Protein AF-A0A482XF39-F1 (afdb_monomer)

Radius of gyration: 20.47 Å; Cα contacts (8 Å, |Δi|>4): 49; chains: 1; bounding box: 47×39×59 Å

Structure (mmCIF, N/CA/C/O backbone):
data_AF-A0A482XF39-F1
#
_entry.id   AF-A0A482XF39-F1
#
loop_
_atom_site.group_PDB
_atom_site.id
_atom_site.type_symbol
_atom_site.label_atom_id
_atom_site.label_alt_id
_atom_site.label_comp_id
_atom_site.label_asym_id
_atom_site.label_entity_id
_atom_site.label_seq_id
_atom_site.pdbx_PDB_ins_code
_atom_site.Cartn_x
_atom_site.Cartn_y
_atom_site.Cartn_z
_atom_site.occupancy
_atom_site.B_iso_or_equiv
_atom_site.auth_seq_id
_atom_site.auth_comp_id
_atom_site.auth_asym_id
_atom_site.auth_atom_id
_atom_site.pdbx_PDB_model_num
ATOM 1 N N . ASN A 1 1 ? -21.551 30.050 45.993 1.00 38.09 1 ASN A N 1
ATOM 2 C CA . ASN A 1 1 ? -20.595 30.064 44.869 1.00 38.09 1 ASN A CA 1
ATOM 3 C C . ASN A 1 1 ? -19.609 28.943 45.083 1.00 38.09 1 ASN A C 1
ATOM 5 O O . ASN A 1 1 ? -18.615 29.143 45.761 1.00 38.09 1 ASN A O 1
ATOM 9 N N . ASP A 1 2 ? -19.968 27.760 44.600 1.00 38.84 2 ASP A N 1
ATOM 10 C CA . ASP A 1 2 ? -19.165 26.543 44.692 1.00 38.84 2 ASP A CA 1
ATOM 11 C C . ASP A 1 2 ? -18.774 26.182 43.256 1.00 38.84 2 ASP A C 1
ATOM 13 O O . ASP A 1 2 ? -19.617 25.758 42.463 1.00 38.84 2 ASP A O 1
ATOM 17 N N . PHE A 1 3 ? -17.544 26.522 42.874 1.00 42.94 3 PHE A N 1
ATOM 18 C CA . PHE A 1 3 ? -17.011 26.240 41.546 1.00 42.94 3 PHE A CA 1
ATOM 19 C C . PHE A 1 3 ? -16.384 24.850 41.625 1.00 42.94 3 PHE A C 1
ATOM 21 O O . PHE A 1 3 ? -15.294 24.685 42.164 1.00 42.94 3 PHE A O 1
ATOM 28 N N . LYS A 1 4 ? -17.105 23.833 41.147 1.00 43.06 4 LYS A N 1
ATOM 29 C CA . LYS A 1 4 ? -16.540 22.491 41.007 1.00 43.06 4 LYS A CA 1
ATOM 30 C C . LYS A 1 4 ? -15.495 22.525 39.897 1.00 43.06 4 LYS A C 1
ATOM 32 O O . LYS A 1 4 ? -15.843 22.682 38.728 1.00 43.06 4 LYS A O 1
ATOM 37 N N . GLU A 1 5 ? -14.229 22.389 40.272 1.00 44.72 5 GLU A N 1
ATOM 38 C CA . GLU A 1 5 ? -13.155 22.063 39.340 1.00 44.72 5 GLU A CA 1
ATOM 39 C C . GLU A 1 5 ? -13.422 20.676 38.743 1.00 44.72 5 GLU A C 1
ATOM 41 O O . GLU A 1 5 ? -13.524 19.678 39.458 1.00 44.72 5 GLU A O 1
ATOM 46 N N . TYR A 1 6 ? -13.566 20.622 37.420 1.00 53.56 6 TYR A N 1
ATOM 47 C CA . TYR A 1 6 ? -13.512 19.379 36.660 1.00 53.56 6 TYR A CA 1
ATOM 48 C C . TYR A 1 6 ? -12.062 19.170 36.200 1.00 53.56 6 TYR A C 1
ATOM 50 O O . TYR A 1 6 ? -11.474 20.108 35.657 1.00 53.56 6 TYR A O 1
ATOM 58 N N . PRO A 1 7 ? -11.460 17.983 36.396 1.00 50.25 7 PRO A N 1
ATOM 59 C CA . PRO A 1 7 ? -10.075 17.750 36.008 1.00 50.25 7 PRO A CA 1
ATOM 60 C C . PRO A 1 7 ? -9.930 17.755 34.478 1.00 50.25 7 PRO A C 1
ATOM 62 O O . PRO A 1 7 ? -10.432 16.872 33.784 1.00 50.25 7 PRO A O 1
ATOM 65 N N . ILE A 1 8 ? -9.216 18.755 33.954 1.00 55.00 8 ILE A N 1
ATOM 66 C CA . ILE A 1 8 ? -8.766 18.831 32.557 1.00 55.00 8 ILE A CA 1
ATOM 67 C C . ILE A 1 8 ? -7.433 18.078 32.447 1.00 55.00 8 ILE A C 1
ATOM 69 O O . ILE A 1 8 ? -6.380 18.693 32.329 1.00 55.00 8 ILE A O 1
ATOM 73 N N . THR A 1 9 ? -7.433 16.751 32.560 1.00 53.53 9 THR A N 1
ATOM 74 C CA . THR A 1 9 ? -6.177 15.972 32.443 1.00 53.53 9 THR A CA 1
ATOM 75 C C . THR A 1 9 ? -6.229 14.800 31.474 1.00 53.53 9 THR A C 1
ATOM 77 O O . THR A 1 9 ? -5.215 14.140 31.304 1.00 53.53 9 THR A O 1
ATOM 80 N N . ASN A 1 10 ? -7.348 14.572 30.780 1.00 56.44 10 ASN A N 1
ATOM 81 C CA . ASN A 1 10 ? -7.489 13.377 29.934 1.00 56.44 10 ASN A CA 1
ATOM 82 C C . ASN A 1 10 ? -7.601 13.702 28.431 1.00 56.44 10 ASN A C 1
ATOM 84 O O . ASN A 1 10 ? -7.217 12.900 27.597 1.00 56.44 10 ASN A O 1
ATOM 88 N N . MET A 1 11 ? -8.052 14.908 28.074 1.00 51.47 11 MET A N 1
ATOM 89 C CA . MET A 1 11 ? -8.344 15.279 26.680 1.00 51.47 11 MET A CA 1
ATOM 90 C C . MET A 1 11 ? -7.091 15.681 25.873 1.00 51.47 11 MET A C 1
ATOM 92 O O . MET A 1 11 ? -7.038 15.496 24.661 1.00 51.47 11 MET A O 1
ATOM 96 N N . ALA A 1 12 ? -6.054 16.217 26.528 1.00 52.19 12 ALA A N 1
ATOM 97 C CA . ALA A 1 12 ? -4.835 16.679 25.850 1.00 52.19 12 ALA A CA 1
ATOM 98 C C . ALA A 1 12 ? -3.826 15.551 25.562 1.00 52.19 12 ALA A C 1
ATOM 100 O O . ALA A 1 12 ? -3.098 15.618 24.577 1.00 52.19 12 ALA A O 1
ATOM 101 N N . THR A 1 13 ? -3.793 14.515 26.404 1.00 48.88 13 THR A N 1
ATOM 102 C CA . THR A 1 13 ? -2.885 13.363 26.274 1.00 48.88 13 THR A CA 1
ATOM 103 C C . THR A 1 13 ? -3.354 12.348 25.232 1.00 48.88 13 THR A C 1
ATOM 105 O O . THR A 1 13 ? -2.535 11.673 24.619 1.00 48.88 13 THR A O 1
ATOM 108 N N . GLU A 1 14 ? -4.665 12.248 25.009 1.00 51.22 14 GLU A N 1
ATOM 109 C CA . GLU A 1 14 ? -5.239 11.439 23.923 1.00 51.22 14 GLU A CA 1
ATOM 110 C C . GLU A 1 14 ? -4.957 12.097 22.566 1.00 51.22 14 GLU A C 1
ATOM 112 O O . GLU A 1 14 ? -4.430 11.456 21.661 1.00 51.22 14 GLU A O 1
ATOM 117 N N . THR A 1 15 ? -5.151 13.419 22.483 1.00 51.03 15 THR A N 1
ATOM 118 C CA . THR A 1 15 ? -4.878 14.193 21.264 1.00 51.03 15 THR A CA 1
ATOM 119 C C . THR A 1 15 ? -3.401 14.111 20.844 1.00 51.03 15 THR A C 1
ATOM 121 O O . THR A 1 15 ? -3.110 13.996 19.657 1.00 51.03 15 THR A O 1
ATOM 124 N N . SER A 1 16 ? -2.439 14.133 21.778 1.00 54.41 16 SER A N 1
ATOM 125 C CA . SER A 1 16 ? -1.012 14.028 21.423 1.00 54.41 16 SER A CA 1
ATOM 126 C C . SER A 1 16 ? -0.622 12.648 20.885 1.00 54.41 16 SER A C 1
ATOM 128 O O . SER A 1 16 ? 0.112 12.570 19.905 1.00 54.41 16 SER A O 1
ATOM 130 N N . ASN A 1 17 ? -1.139 11.571 21.484 1.00 59.47 17 ASN A N 1
ATOM 131 C CA . ASN A 1 17 ? -0.775 10.200 21.114 1.00 59.47 17 ASN A CA 1
ATOM 132 C C . ASN A 1 17 ? -1.382 9.770 19.768 1.00 59.47 17 ASN A C 1
ATOM 134 O O . ASN A 1 17 ? -0.729 9.073 18.993 1.00 59.47 17 ASN A O 1
ATOM 138 N N . GLU A 1 18 ? -2.613 10.189 19.467 1.00 58.78 18 GLU A N 1
ATOM 139 C CA . GLU A 1 18 ? -3.273 9.873 18.193 1.00 58.78 18 GLU A CA 1
ATOM 140 C C . GLU A 1 18 ? -2.636 10.637 17.030 1.00 58.78 18 GLU A C 1
ATOM 142 O O . GLU A 1 18 ? -2.334 10.051 15.991 1.00 58.78 18 GLU A O 1
ATOM 147 N N . THR A 1 19 ? -2.356 11.931 17.221 1.00 59.50 19 THR A N 1
ATOM 148 C CA . THR A 1 19 ? -1.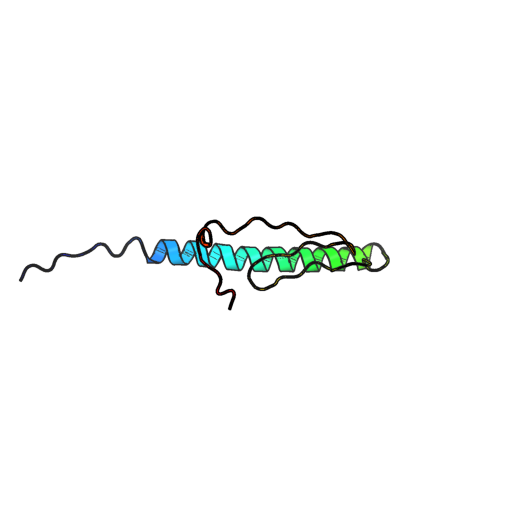705 12.746 16.185 1.00 59.50 19 THR A CA 1
ATOM 149 C C . THR A 1 19 ? -0.291 12.238 15.891 1.00 59.50 19 THR A C 1
ATOM 151 O O . THR A 1 19 ? 0.103 12.181 14.729 1.00 59.50 19 THR A O 1
ATOM 154 N N . GLU A 1 20 ? 0.460 11.799 16.909 1.00 62.69 20 GLU A N 1
ATOM 155 C CA . GLU A 1 20 ? 1.741 11.111 16.700 1.00 62.69 20 GLU A CA 1
ATOM 156 C C . GLU A 1 20 ? 1.567 9.798 15.924 1.00 62.69 20 GLU A C 1
ATOM 158 O O . GLU A 1 20 ? 2.332 9.549 14.999 1.00 62.69 20 GLU A O 1
ATOM 163 N N . HIS A 1 21 ? 0.553 8.978 16.223 1.00 64.19 21 HIS A N 1
ATOM 164 C CA . HIS A 1 21 ? 0.329 7.711 15.517 1.00 64.19 21 HIS A CA 1
ATOM 165 C C . HIS A 1 21 ? 0.045 7.898 14.017 1.00 64.19 21 HIS A C 1
ATOM 167 O O . HIS A 1 21 ? 0.652 7.212 13.193 1.00 64.19 21 HIS A O 1
ATOM 173 N N . PHE A 1 22 ? -0.812 8.856 13.646 1.00 63.19 22 PHE A N 1
ATOM 174 C CA . PHE A 1 22 ? -1.106 9.148 12.237 1.00 63.19 22 PHE A CA 1
ATOM 175 C C . PHE A 1 22 ? 0.104 9.731 11.494 1.00 63.19 22 PHE A C 1
ATOM 177 O O . PHE A 1 22 ? 0.405 9.297 10.381 1.00 63.19 22 PHE A O 1
ATOM 184 N N . MET A 1 23 ? 0.837 10.659 12.121 1.00 70.50 23 MET A N 1
ATOM 185 C CA . MET A 1 23 ? 2.062 11.225 11.539 1.00 70.50 23 MET A CA 1
ATOM 186 C C . MET A 1 23 ? 3.164 10.166 11.384 1.00 70.50 23 MET A C 1
ATOM 188 O O . MET A 1 23 ? 3.920 10.198 10.412 1.00 70.50 23 MET A O 1
ATOM 192 N N . ASN A 1 24 ? 3.229 9.198 12.303 1.00 84.50 24 ASN A N 1
ATOM 193 C CA . ASN A 1 24 ? 4.156 8.073 12.213 1.00 84.50 24 ASN A CA 1
ATOM 194 C C . ASN A 1 24 ? 3.779 7.127 11.063 1.00 84.50 24 ASN A C 1
ATOM 196 O O . ASN A 1 24 ? 4.662 6.732 10.307 1.00 84.50 24 ASN A O 1
ATOM 200 N N . ALA A 1 25 ? 2.492 6.823 10.867 1.00 90.56 25 ALA A N 1
ATOM 201 C CA . ALA A 1 25 ? 2.039 5.930 9.797 1.00 90.56 25 ALA A CA 1
ATOM 202 C C . ALA A 1 25 ? 2.309 6.492 8.386 1.00 90.56 25 ALA A C 1
ATOM 204 O O . ALA A 1 25 ? 2.786 5.764 7.511 1.00 90.56 25 ALA A O 1
ATOM 205 N N . GLU A 1 26 ? 2.054 7.788 8.165 1.00 94.50 26 GLU A N 1
ATOM 206 C CA . GLU A 1 26 ? 2.399 8.454 6.902 1.00 94.50 26 GLU A CA 1
ATOM 207 C C . GLU A 1 26 ? 3.908 8.392 6.651 1.00 94.50 26 GLU A C 1
ATOM 209 O O . GLU A 1 26 ? 4.351 7.946 5.589 1.00 94.50 26 GLU A O 1
ATOM 214 N N . LEU A 1 27 ? 4.706 8.802 7.643 1.00 95.81 27 LEU A N 1
ATOM 215 C CA . LEU A 1 27 ? 6.161 8.813 7.531 1.00 95.81 27 LEU A CA 1
ATOM 216 C C . LEU A 1 27 ? 6.715 7.414 7.231 1.00 95.81 27 LEU A C 1
ATOM 218 O O . LEU A 1 27 ? 7.543 7.263 6.333 1.00 95.81 27 LEU A O 1
ATOM 222 N N . GLU A 1 28 ? 6.241 6.388 7.937 1.00 95.94 28 GLU A N 1
ATOM 223 C CA . GLU A 1 28 ? 6.623 4.995 7.702 1.00 95.94 28 GLU A CA 1
ATOM 224 C C . GLU A 1 28 ? 6.308 4.549 6.269 1.00 95.94 28 GLU A C 1
ATOM 226 O O . GLU A 1 28 ? 7.155 3.930 5.616 1.00 95.94 28 GLU A O 1
ATOM 231 N N . CYS A 1 29 ? 5.134 4.907 5.742 1.00 97.25 29 CYS A N 1
ATOM 232 C CA . CYS A 1 29 ? 4.765 4.586 4.366 1.00 97.25 29 CYS A CA 1
ATOM 233 C C . CYS A 1 29 ? 5.692 5.263 3.351 1.00 97.25 29 CYS A C 1
ATOM 235 O O . CYS A 1 29 ? 6.196 4.615 2.430 1.00 97.25 29 CYS A O 1
ATOM 237 N N . LEU A 1 30 ? 5.961 6.558 3.532 1.00 97.06 30 LEU A N 1
ATOM 238 C CA . LEU A 1 30 ? 6.833 7.325 2.643 1.00 97.06 30 LEU A CA 1
ATOM 239 C C . LEU A 1 30 ? 8.270 6.785 2.647 1.00 97.06 30 LEU A C 1
ATOM 241 O O . LEU A 1 30 ? 8.908 6.724 1.593 1.00 97.06 30 LEU A O 1
ATOM 245 N N . LEU A 1 31 ? 8.765 6.334 3.803 1.00 97.56 31 LEU A N 1
ATOM 246 C CA . LEU A 1 31 ? 10.068 5.676 3.906 1.00 97.56 31 LEU A CA 1
ATOM 247 C C . LEU A 1 31 ? 10.109 4.362 3.118 1.00 97.56 31 LEU A C 1
ATOM 249 O O . LEU A 1 31 ? 11.089 4.116 2.417 1.00 97.56 31 LEU A O 1
ATOM 253 N N . GLN A 1 32 ? 9.055 3.544 3.180 1.00 97.38 32 GLN A N 1
ATOM 254 C CA . GLN A 1 32 ? 8.972 2.307 2.396 1.00 97.38 32 GLN A CA 1
ATOM 255 C C . GLN A 1 32 ? 8.937 2.587 0.889 1.00 97.38 32 GLN A C 1
ATOM 257 O O . GLN A 1 32 ? 9.682 1.957 0.145 1.00 97.38 32 GLN A O 1
ATOM 262 N N . ILE A 1 33 ? 8.144 3.571 0.445 1.00 97.12 33 ILE A N 1
ATOM 263 C CA . ILE A 1 33 ? 8.098 3.996 -0.967 1.00 97.12 33 ILE A CA 1
ATOM 264 C C . ILE A 1 33 ? 9.496 4.407 -1.447 1.00 97.12 33 ILE A C 1
ATOM 266 O O . ILE A 1 33 ? 9.926 4.027 -2.537 1.00 97.12 33 ILE A O 1
ATOM 270 N N . H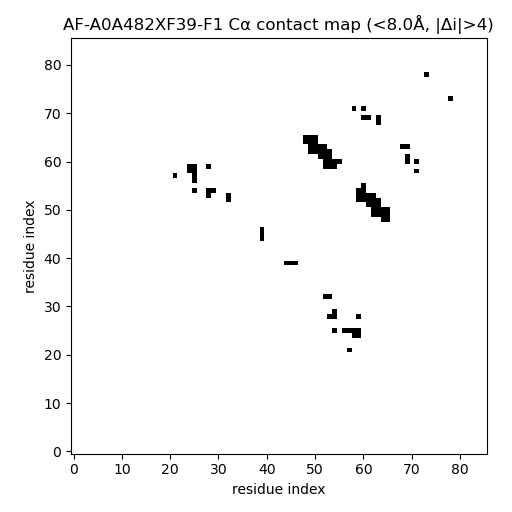IS A 1 34 ? 10.223 5.177 -0.633 1.00 96.50 34 HIS A N 1
ATOM 271 C CA . HIS A 1 34 ? 11.582 5.586 -0.970 1.00 96.50 34 HIS A CA 1
ATOM 272 C C . HIS A 1 34 ? 12.530 4.384 -1.064 1.00 96.50 34 HIS A C 1
ATOM 274 O O . HIS A 1 34 ? 13.240 4.253 -2.056 1.00 96.50 34 HIS A O 1
ATOM 280 N N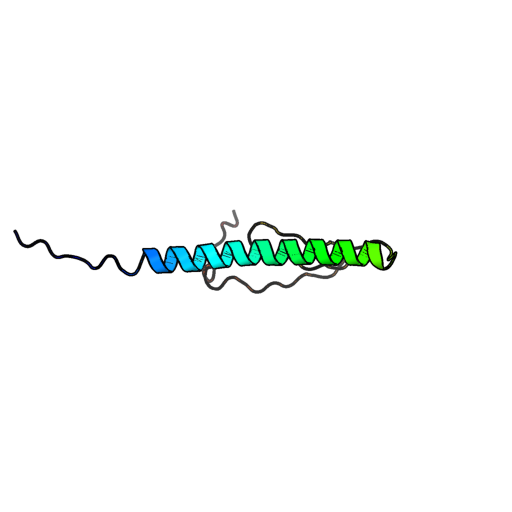 . GLN A 1 35 ? 12.509 3.482 -0.082 1.00 95.44 35 GLN A N 1
ATOM 281 C CA . GLN A 1 35 ? 13.358 2.285 -0.070 1.00 95.44 35 GLN A CA 1
ATOM 282 C C . GLN A 1 35 ? 13.102 1.363 -1.267 1.00 95.44 35 GLN A C 1
ATOM 284 O O . GLN A 1 35 ? 14.054 0.857 -1.858 1.00 95.44 35 GLN A O 1
ATOM 289 N N . GLU A 1 36 ? 11.836 1.153 -1.636 1.00 94.19 36 GLU A N 1
ATOM 290 C CA . GLU A 1 36 ? 11.456 0.352 -2.805 1.00 94.19 36 GLU A CA 1
ATOM 291 C C . GLU A 1 36 ? 12.019 0.963 -4.091 1.00 94.19 36 GLU A C 1
ATOM 293 O O . GLU A 1 36 ? 12.669 0.267 -4.870 1.00 94.19 36 GLU A O 1
ATOM 298 N N . ARG A 1 37 ? 11.877 2.282 -4.259 1.00 92.19 37 ARG A N 1
ATOM 299 C CA . ARG A 1 37 ? 12.428 3.008 -5.408 1.00 92.19 37 ARG A CA 1
ATOM 300 C C . ARG A 1 37 ? 13.955 2.948 -5.474 1.00 92.19 37 ARG A C 1
ATOM 302 O O . ARG A 1 37 ? 14.514 2.762 -6.551 1.00 92.19 37 ARG A O 1
ATOM 309 N N . GLU A 1 38 ? 14.639 3.116 -4.345 1.00 93.81 38 GLU A N 1
ATOM 310 C CA . GL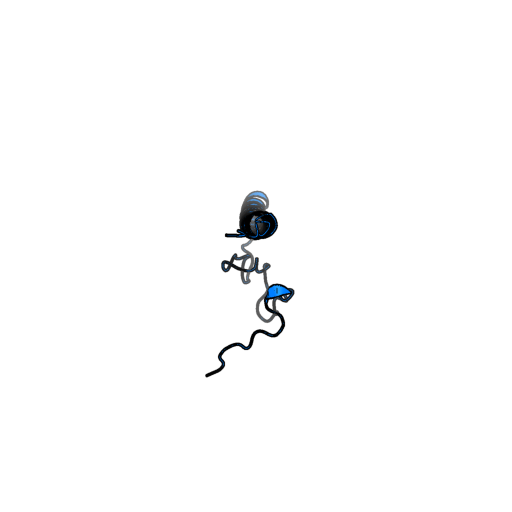U A 1 38 ? 16.102 3.014 -4.289 1.00 93.81 38 GLU A CA 1
ATOM 311 C C . GLU A 1 38 ? 16.572 1.594 -4.634 1.00 93.81 38 GLU A C 1
ATOM 313 O O . GLU A 1 38 ? 17.549 1.428 -5.363 1.00 93.81 38 GLU A O 1
ATOM 318 N N . MET A 1 39 ? 15.860 0.558 -4.173 1.00 90.69 39 MET A N 1
ATOM 319 C CA . MET A 1 39 ? 16.169 -0.829 -4.530 1.00 90.69 39 MET A CA 1
ATOM 320 C C . MET A 1 39 ? 16.004 -1.099 -6.024 1.00 90.69 39 MET A C 1
ATOM 322 O O . MET A 1 39 ? 16.885 -1.735 -6.601 1.00 90.69 39 MET A O 1
ATOM 326 N N . GLU A 1 40 ? 14.934 -0.610 -6.657 1.00 89.81 40 GLU A N 1
ATOM 327 C CA . GLU A 1 40 ? 14.750 -0.736 -8.111 1.00 89.81 40 GLU A CA 1
ATOM 328 C C . GLU A 1 40 ? 15.954 -0.168 -8.876 1.00 89.81 40 GLU A C 1
ATOM 330 O O . GLU A 1 40 ? 16.457 -0.809 -9.799 1.00 89.81 40 GLU A O 1
ATOM 335 N N . ILE A 1 41 ? 16.471 0.986 -8.434 1.00 90.56 41 ILE A N 1
ATOM 336 C CA . ILE A 1 41 ? 17.646 1.643 -9.024 1.00 90.56 41 ILE A CA 1
ATOM 337 C C . ILE A 1 41 ? 18.925 0.832 -8.781 1.00 90.56 41 ILE A C 1
ATOM 339 O O . ILE A 1 41 ? 19.695 0.603 -9.711 1.00 90.56 41 ILE A O 1
ATOM 343 N N . ILE A 1 42 ? 19.177 0.407 -7.539 1.00 92.94 42 ILE A N 1
ATOM 344 C CA . ILE A 1 42 ? 20.412 -0.303 -7.161 1.00 92.94 42 ILE A CA 1
ATOM 345 C C . ILE A 1 42 ? 20.514 -1.664 -7.862 1.00 92.94 42 ILE A C 1
ATOM 347 O O . ILE A 1 42 ? 21.615 -2.094 -8.210 1.00 92.94 42 ILE A O 1
ATOM 351 N N . LEU A 1 43 ? 19.384 -2.348 -8.047 1.00 93.06 43 LEU A N 1
ATOM 352 C CA . LEU A 1 43 ? 19.325 -3.693 -8.620 1.00 93.06 43 LEU A CA 1
ATOM 353 C C . LEU A 1 43 ? 19.166 -3.705 -10.147 1.00 93.06 43 LEU A C 1
ATOM 355 O O . LEU A 1 43 ? 19.166 -4.795 -10.716 1.00 93.06 43 LEU A O 1
ATOM 359 N N . ASP A 1 44 ? 19.020 -2.540 -10.792 1.00 90.94 44 ASP A N 1
ATOM 360 C CA . ASP A 1 44 ? 18.650 -2.419 -12.215 1.00 90.94 44 ASP A CA 1
ATOM 361 C C . ASP A 1 44 ? 17.438 -3.310 -12.557 1.00 90.94 44 ASP A C 1
ATOM 363 O O . ASP A 1 44 ? 17.376 -3.992 -13.582 1.00 90.94 44 ASP A O 1
ATOM 367 N N . SER A 1 45 ? 16.489 -3.377 -11.616 1.00 87.62 45 SER A N 1
ATOM 368 C CA . SER A 1 45 ? 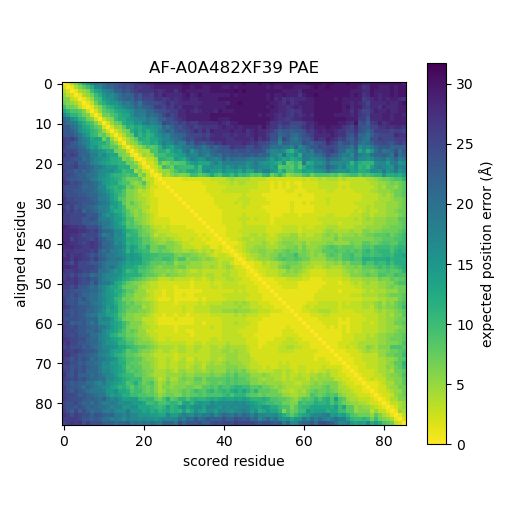15.307 -4.220 -11.755 1.00 87.62 45 SER A CA 1
ATOM 369 C C . SER A 1 45 ? 14.342 -3.569 -12.741 1.00 87.62 45 SER A C 1
ATOM 371 O O . SER A 1 45 ? 14.155 -2.350 -12.694 1.00 87.62 45 SER A O 1
ATOM 373 N N . PRO A 1 46 ? 13.657 -4.350 -13.597 1.00 86.19 46 PRO A N 1
ATOM 374 C CA . PRO A 1 46 ? 12.535 -3.811 -14.347 1.00 86.19 46 PRO A CA 1
ATOM 375 C C . PRO A 1 46 ? 11.488 -3.224 -13.381 1.00 86.19 46 PRO A C 1
ATOM 377 O O . PRO A 1 46 ? 11.335 -3.746 -12.267 1.00 86.19 46 PRO A O 1
ATOM 380 N N . PRO A 1 47 ? 10.762 -2.166 -13.796 1.00 85.25 47 PRO A N 1
ATOM 381 C CA . PRO A 1 47 ? 9.712 -1.569 -12.983 1.00 85.25 47 PRO A CA 1
ATOM 382 C C . PRO A 1 47 ? 8.664 -2.609 -12.593 1.00 85.25 47 PRO A C 1
ATOM 384 O O . PRO A 1 47 ? 8.301 -3.465 -13.403 1.00 85.25 47 PRO A O 1
ATOM 387 N N . PHE A 1 48 ? 8.142 -2.512 -11.374 1.00 89.44 48 PHE A N 1
ATOM 388 C CA . PHE A 1 48 ? 7.036 -3.359 -10.947 1.00 89.44 48 PHE A CA 1
ATOM 389 C C . PHE A 1 48 ? 5.802 -3.162 -11.850 1.00 89.44 48 PHE A C 1
ATOM 391 O O . PHE A 1 48 ? 5.241 -2.070 -11.929 1.00 89.44 48 PHE A O 1
ATOM 398 N N . GLU A 1 49 ? 5.345 -4.229 -12.512 1.00 92.19 49 GLU A N 1
ATOM 399 C CA . GLU A 1 49 ? 4.175 -4.215 -13.407 1.00 92.19 49 GLU A CA 1
ATOM 400 C C . GLU A 1 49 ? 2.844 -4.348 -12.637 1.00 92.19 49 GLU A C 1
ATOM 402 O O . GLU A 1 49 ? 2.018 -5.226 -12.897 1.00 92.19 49 GLU A O 1
ATOM 407 N N . GLY A 1 50 ? 2.627 -3.478 -11.654 1.00 94.31 50 GLY A N 1
ATOM 408 C CA . GLY A 1 50 ? 1.405 -3.447 -10.855 1.00 94.31 50 GLY A CA 1
ATOM 409 C C . GLY A 1 50 ? 1.147 -2.080 -10.233 1.00 94.31 50 GLY A C 1
ATOM 410 O O . GLY A 1 50 ? 1.732 -1.072 -10.623 1.00 94.31 50 GLY A O 1
ATOM 411 N N . CYS A 1 51 ? 0.249 -2.034 -9.255 1.00 95.81 51 CYS A N 1
ATOM 412 C CA . CYS A 1 51 ? 0.041 -0.834 -8.454 1.00 95.81 51 CYS A CA 1
ATOM 413 C C . CYS A 1 51 ? 1.199 -0.701 -7.464 1.00 95.81 51 CYS A C 1
ATOM 415 O O . CYS A 1 51 ? 1.338 -1.555 -6.593 1.00 95.81 51 CYS A O 1
ATOM 417 N N . SER A 1 52 ? 2.024 0.339 -7.590 1.00 95.94 52 SER A N 1
ATOM 418 C CA . SER A 1 52 ? 3.073 0.657 -6.613 1.00 95.94 52 SER A CA 1
ATOM 419 C C . SER A 1 52 ? 2.486 1.007 -5.242 1.00 95.94 52 SER A C 1
ATOM 421 O O . SER A 1 52 ? 1.308 1.358 -5.129 1.00 95.94 52 SER A O 1
ATOM 423 N N . ARG A 1 53 ? 3.324 0.955 -4.200 1.00 96.88 53 ARG A N 1
ATOM 424 C CA . ARG A 1 53 ? 2.947 1.411 -2.860 1.00 96.88 53 ARG A CA 1
ATOM 425 C C . ARG A 1 53 ? 2.494 2.871 -2.882 1.00 96.88 53 ARG A C 1
ATOM 427 O O . ARG A 1 53 ? 3.135 3.708 -3.517 1.00 96.88 53 ARG A O 1
ATOM 434 N N . VAL A 1 54 ? 1.415 3.182 -2.164 1.00 96.81 54 VAL A N 1
ATOM 435 C CA . VAL A 1 54 ? 0.860 4.542 -2.105 1.00 96.81 54 VAL A CA 1
ATOM 436 C C . VAL A 1 54 ? 0.245 4.850 -0.740 1.00 96.81 54 VAL A C 1
ATOM 438 O O . VAL A 1 54 ? -0.356 3.986 -0.107 1.00 96.81 54 VAL A O 1
ATOM 441 N N . TRP A 1 55 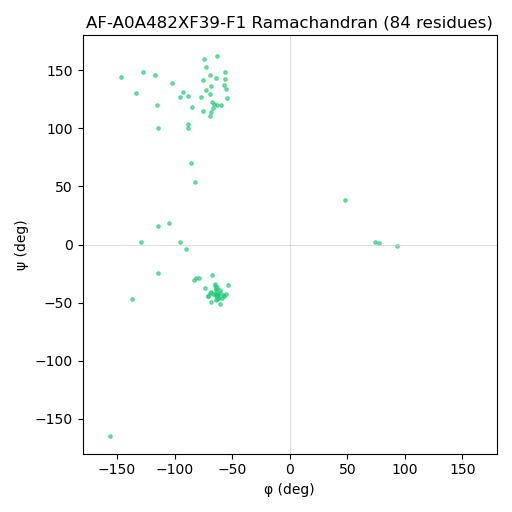? 0.397 6.098 -0.300 1.00 96.62 55 TRP A N 1
ATOM 442 C CA . TRP A 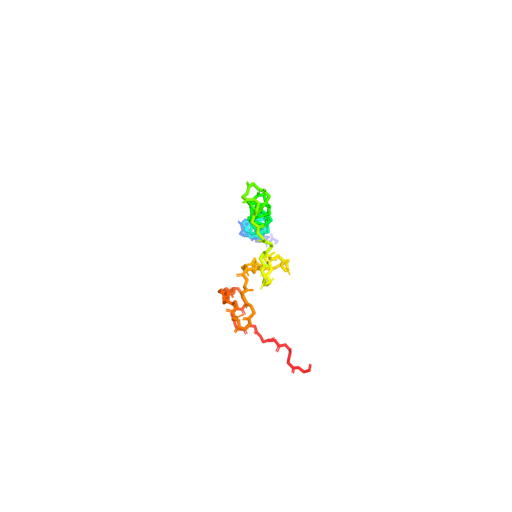1 55 ? -0.294 6.662 0.858 1.00 96.62 55 TRP A CA 1
ATOM 443 C C . TRP A 1 55 ? -1.550 7.403 0.391 1.00 96.62 55 TRP A C 1
ATOM 445 O O . TRP A 1 55 ? -1.455 8.269 -0.479 1.00 96.62 55 TRP A O 1
ATOM 455 N N . ASP A 1 56 ? -2.713 7.083 0.957 1.00 94.62 56 ASP A N 1
ATOM 456 C CA . ASP A 1 56 ? -3.997 7.713 0.600 1.00 94.62 56 ASP A CA 1
ATOM 457 C C . ASP A 1 56 ? -4.506 8.716 1.653 1.00 94.62 56 ASP A C 1
ATOM 459 O O . ASP A 1 56 ? -5.686 9.061 1.661 1.00 94.62 56 ASP A O 1
ATOM 463 N N . SER A 1 57 ? -3.614 9.185 2.534 1.00 90.44 57 SER A N 1
ATOM 464 C CA . SER A 1 57 ? -3.934 9.988 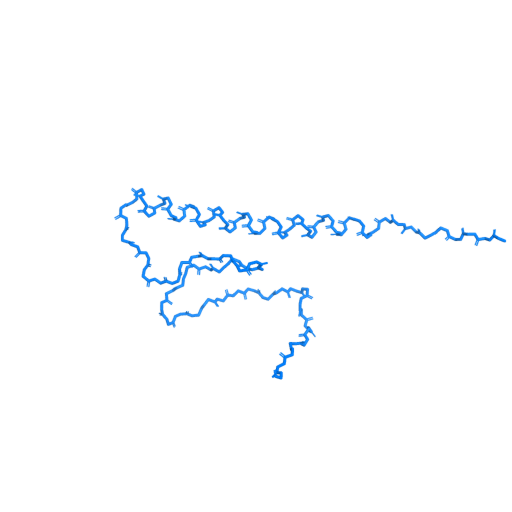3.727 1.00 90.44 57 SER A CA 1
ATOM 465 C C . SER A 1 57 ? -4.568 9.222 4.888 1.00 90.44 57 SER A C 1
ATOM 467 O O . SER A 1 57 ? -4.866 9.837 5.911 1.00 90.44 57 SER A O 1
ATOM 469 N N . LEU A 1 58 ? -4.739 7.903 4.772 1.00 88.69 58 LEU A N 1
ATOM 470 C CA . LEU A 1 58 ? -5.279 7.073 5.844 1.00 88.69 58 LEU A CA 1
ATOM 471 C C . LEU A 1 58 ? -4.513 5.749 6.018 1.00 88.69 58 LEU A C 1
ATOM 473 O O . LEU A 1 58 ? -4.158 5.384 7.136 1.00 88.69 58 LEU A O 1
ATOM 477 N N . LEU A 1 59 ? -4.242 5.034 4.929 1.00 92.62 59 LEU A N 1
ATOM 478 C CA . LEU A 1 59 ? -3.574 3.739 4.872 1.00 92.62 59 LEU A CA 1
ATOM 479 C C . LEU A 1 59 ? -2.394 3.763 3.898 1.00 92.62 59 LEU A C 1
ATOM 481 O O . LEU A 1 59 ? -2.406 4.405 2.846 1.00 92.62 59 LEU A O 1
ATOM 485 N N . CYS A 1 60 ? -1.381 2.963 4.228 1.00 96.06 60 CYS A N 1
ATOM 486 C CA . CYS A 1 60 ? -0.312 2.628 3.299 1.00 96.06 60 CYS A CA 1
ATOM 487 C C . CYS A 1 60 ? -0.711 1.398 2.482 1.00 96.06 60 CYS A C 1
ATOM 489 O O . CYS A 1 60 ? -0.672 0.272 2.984 1.00 96.06 60 CYS A O 1
ATOM 491 N N . TRP A 1 61 ? -1.095 1.598 1.227 1.00 97.06 61 TRP A N 1
ATOM 492 C CA . TRP A 1 61 ? -1.462 0.511 0.327 1.00 97.06 61 TRP A CA 1
ATOM 493 C C . TRP A 1 61 ? -0.209 -0.203 -0.188 1.00 97.06 61 TRP A C 1
ATOM 495 O O . TRP A 1 61 ? 0.683 0.467 -0.712 1.00 97.06 61 TRP A O 1
ATOM 505 N N . PRO A 1 62 ? -0.112 -1.539 -0.066 1.00 97.12 62 PRO A N 1
ATOM 506 C CA . PRO A 1 62 ? 1.063 -2.283 -0.503 1.00 97.12 62 PRO A CA 1
ATOM 507 C C . PRO A 1 62 ? 1.131 -2.418 -2.035 1.00 97.12 62 PRO A C 1
ATOM 509 O O . PRO A 1 62 ? 0.091 -2.363 -2.704 1.00 97.12 62 PRO A O 1
ATOM 512 N N . PRO A 1 63 ? 2.325 -2.693 -2.599 1.00 96.75 63 PRO A N 1
ATOM 513 C CA . PRO A 1 63 ? 2.457 -3.064 -3.998 1.00 96.75 63 PRO A CA 1
ATOM 514 C C . PRO A 1 63 ? 1.554 -4.252 -4.330 1.00 96.75 63 PRO A C 1
ATOM 516 O O . PRO A 1 63 ? 1.595 -5.281 -3.653 1.00 96.75 63 PRO A O 1
ATOM 519 N N . THR A 1 64 ? 0.715 -4.111 -5.352 1.00 97.50 64 THR A N 1
ATOM 520 C CA . THR A 1 64 ? -0.338 -5.088 -5.658 1.00 97.50 64 THR A CA 1
ATOM 521 C C . THR A 1 64 ? -0.350 -5.426 -7.140 1.00 97.50 64 THR A C 1
ATOM 523 O O . THR A 1 64 ? -0.346 -4.544 -7.998 1.00 97.50 64 THR A O 1
ATOM 526 N N . LEU A 1 65 ? -0.357 -6.724 -7.448 1.00 97.56 65 LEU A N 1
ATOM 527 C CA . LEU A 1 65 ? -0.389 -7.213 -8.823 1.00 97.56 65 LEU A CA 1
ATOM 528 C C . LEU A 1 65 ? -1.768 -7.006 -9.473 1.00 97.56 65 LEU A C 1
ATOM 530 O O . LEU A 1 65 ? -2.791 -7.040 -8.781 1.00 97.56 65 LEU A O 1
ATOM 534 N N . PRO A 1 66 ? -1.830 -6.876 -10.809 1.00 97.38 66 PRO A N 1
ATOM 535 C CA . PRO A 1 66 ? -3.095 -6.822 -11.529 1.00 97.38 66 PRO A CA 1
ATOM 536 C C . PRO A 1 66 ? -3.985 -8.034 -11.224 1.00 97.38 66 PRO A C 1
ATOM 538 O O . PRO A 1 66 ? -3.536 -9.179 -11.239 1.00 97.38 66 PRO A O 1
ATOM 541 N N . GLY A 1 67 ? -5.265 -7.777 -10.952 1.00 96.81 67 GLY A N 1
ATOM 542 C CA . GLY A 1 67 ? -6.241 -8.820 -10.620 1.00 96.81 67 GLY A CA 1
ATOM 543 C C . GLY A 1 67 ? -6.147 -9.363 -9.189 1.00 96.81 67 GLY A C 1
ATOM 544 O O . GLY A 1 67 ? -6.936 -10.237 -8.835 1.00 96.81 67 GLY A O 1
ATOM 545 N N . ILE A 1 68 ? -5.233 -8.844 -8.362 1.00 97.50 68 ILE A N 1
ATOM 546 C CA . ILE A 1 68 ? -5.121 -9.179 -6.940 1.00 97.50 68 ILE A CA 1
ATOM 547 C C . ILE A 1 68 ? -5.720 -8.055 -6.093 1.00 97.50 68 ILE A C 1
ATOM 549 O O . ILE A 1 68 ? -5.539 -6.875 -6.382 1.00 97.50 68 ILE A O 1
ATOM 553 N N . ALA A 1 69 ? -6.446 -8.426 -5.038 1.00 96.44 69 ALA A N 1
ATOM 554 C CA . ALA A 1 69 ? -6.978 -7.478 -4.068 1.00 96.44 69 ALA A CA 1
ATOM 555 C C . ALA A 1 69 ? -5.962 -7.231 -2.946 1.00 96.44 69 ALA A C 1
ATOM 557 O O . ALA A 1 69 ? -5.501 -8.176 -2.304 1.00 96.44 69 ALA A O 1
ATOM 558 N N . ALA A 1 70 ? -5.660 -5.961 -2.679 1.00 96.69 70 ALA A N 1
ATOM 559 C CA . ALA A 1 70 ? -4.974 -5.556 -1.460 1.00 96.69 70 ALA A CA 1
ATOM 560 C C . ALA A 1 70 ? -5.940 -5.656 -0.271 1.00 96.69 70 ALA A C 1
ATOM 562 O O . ALA A 1 70 ? -7.080 -5.195 -0.349 1.00 96.69 70 ALA A O 1
ATOM 563 N N . ILE A 1 71 ? -5.488 -6.258 0.829 1.00 94.19 71 ILE A N 1
ATOM 564 C CA . ILE A 1 71 ? -6.279 -6.419 2.053 1.00 94.19 71 ILE A CA 1
ATOM 565 C C . ILE A 1 71 ? -5.596 -5.619 3.157 1.00 94.19 71 ILE A C 1
ATOM 567 O O . ILE A 1 71 ? -4.455 -5.908 3.507 1.00 94.19 71 ILE A O 1
ATOM 571 N N . MET A 1 72 ? -6.315 -4.646 3.714 1.00 91.88 72 MET A N 1
ATOM 572 C CA . MET A 1 72 ? -5.863 -3.824 4.835 1.00 91.88 72 MET A CA 1
ATOM 573 C C . MET A 1 72 ? -6.775 -4.044 6.046 1.00 91.88 72 MET A C 1
ATOM 575 O O . MET A 1 72 ? -7.976 -4.272 5.868 1.00 91.88 72 MET A O 1
ATOM 579 N N . PRO A 1 73 ? -6.238 -4.001 7.276 1.00 89.06 73 PRO A N 1
ATOM 580 C CA . PRO A 1 73 ? -7.066 -4.070 8.470 1.00 89.06 73 PRO A CA 1
ATOM 581 C C . PRO A 1 73 ? -7.994 -2.853 8.544 1.00 89.06 73 PRO A C 1
ATOM 583 O O . PRO A 1 73 ? -7.616 -1.740 8.184 1.00 89.06 73 PRO A O 1
ATOM 586 N N . CYS A 1 74 ? -9.214 -3.065 9.032 1.00 85.12 74 CYS A N 1
ATOM 587 C CA . CYS A 1 74 ? -10.113 -1.963 9.349 1.00 85.12 74 CYS A CA 1
ATOM 588 C C . CYS A 1 74 ? -9.599 -1.191 10.568 1.00 85.12 74 CYS A C 1
ATOM 590 O O . CYS A 1 74 ? -9.090 -1.795 11.513 1.00 85.12 74 CYS A O 1
ATOM 592 N N . PHE A 1 75 ? -9.825 0.121 10.581 1.00 84.81 75 PHE A N 1
ATOM 593 C CA . PHE A 1 75 ? -9.598 0.955 11.757 1.00 84.81 75 PHE A CA 1
ATOM 594 C C . PHE A 1 75 ? -10.595 0.602 12.862 1.00 84.81 75 PHE A C 1
ATOM 596 O O . PHE A 1 75 ? -11.808 0.687 12.623 1.00 84.81 75 PHE A O 1
ATOM 603 N N . PRO A 1 76 ? -10.129 0.219 14.063 1.00 84.38 76 PRO A N 1
ATOM 604 C CA . PRO A 1 76 ? -11.005 -0.008 15.208 1.00 84.38 76 PRO A CA 1
ATOM 605 C C . PRO A 1 76 ? -11.908 1.194 15.512 1.00 84.38 76 PRO A C 1
ATOM 607 O O . PRO A 1 76 ? -13.071 1.014 15.872 1.00 84.38 76 PRO A O 1
ATOM 610 N N . GLU A 1 77 ? -11.396 2.405 15.304 1.00 82.38 77 GLU A N 1
ATOM 611 C CA . GLU A 1 77 ? -12.057 3.685 15.570 1.00 82.38 77 GLU A CA 1
ATOM 612 C C . GLU A 1 77 ? -13.257 3.921 14.641 1.00 82.38 77 GLU A C 1
ATOM 614 O O . GLU A 1 77 ? -14.204 4.611 15.012 1.00 82.38 77 GLU A O 1
ATOM 619 N N . LEU A 1 78 ? -13.246 3.321 13.443 1.00 82.12 78 LEU A N 1
ATOM 620 C CA . LEU A 1 78 ? -14.323 3.450 12.455 1.00 82.12 78 LEU A CA 1
ATOM 621 C C . LEU A 1 78 ? -15.341 2.300 12.524 1.00 82.12 78 LEU A C 1
ATOM 623 O O . LEU A 1 78 ? -16.294 2.256 11.739 1.00 82.12 78 LEU A O 1
ATOM 627 N N . ASN A 1 79 ? -15.175 1.360 13.456 1.00 85.00 79 ASN A N 1
ATOM 628 C CA . ASN A 1 79 ? -16.066 0.215 13.579 1.00 85.00 79 ASN A CA 1
ATOM 629 C C . ASN A 1 79 ? -17.482 0.648 14.005 1.00 85.00 79 ASN A C 1
ATOM 631 O O . ASN A 1 79 ? -17.693 1.173 15.096 1.00 85.00 79 ASN A O 1
ATOM 635 N N . GLY A 1 80 ? -18.471 0.392 13.147 1.00 83.81 80 GLY A N 1
ATOM 636 C CA . GLY A 1 80 ? -19.874 0.748 13.387 1.00 83.81 80 GLY A CA 1
ATOM 637 C C . GLY A 1 80 ? -20.295 2.108 12.825 1.00 83.81 80 GLY A C 1
ATOM 638 O O . GLY A 1 80 ? -21.478 2.454 12.913 1.00 83.81 80 GLY A O 1
ATOM 639 N N . ILE A 1 81 ? -19.378 2.853 12.196 1.00 85.44 81 ILE A N 1
ATOM 640 C CA . ILE A 1 81 ? -19.734 4.043 11.421 1.00 85.44 81 ILE A CA 1
ATOM 641 C C . ILE A 1 81 ? -20.487 3.605 10.164 1.00 85.44 81 ILE A C 1
ATOM 643 O O . ILE A 1 81 ? -20.065 2.712 9.429 1.00 85.44 81 ILE A O 1
ATOM 647 N N . ARG A 1 82 ? -21.642 4.230 9.92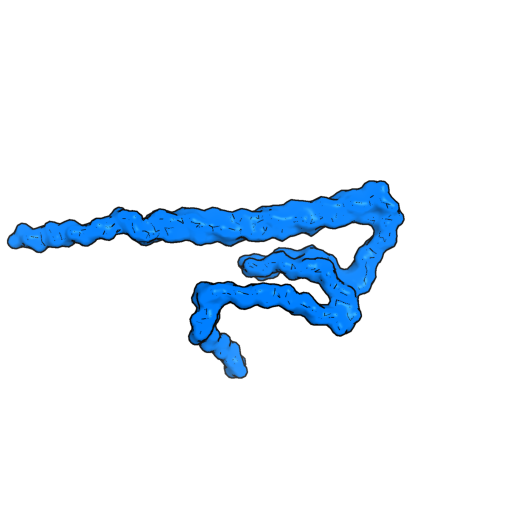0 1.00 82.50 82 ARG A N 1
ATOM 648 C CA . ARG A 1 82 ? -22.419 4.009 8.700 1.00 82.50 82 ARG A CA 1
ATOM 649 C C . ARG A 1 82 ? -21.882 4.925 7.613 1.00 82.50 82 ARG A C 1
ATOM 651 O O . ARG A 1 82 ? -21.955 6.142 7.756 1.00 82.50 82 ARG A O 1
ATOM 658 N N . TYR A 1 83 ? -21.381 4.336 6.537 1.00 78.44 83 TYR A N 1
ATOM 659 C CA . TYR A 1 83 ? -21.088 5.083 5.323 1.00 78.44 83 TYR A CA 1
ATOM 660 C C . TYR A 1 83 ? -22.402 5.536 4.688 1.00 78.44 83 TYR A C 1
ATOM 662 O O . TYR A 1 83 ? -23.362 4.759 4.620 1.00 78.44 83 TYR A O 1
ATOM 670 N N . ASP A 1 84 ? -22.453 6.788 4.239 1.00 83.06 84 ASP A N 1
ATOM 671 C CA . ASP A 1 84 ? -23.531 7.212 3.358 1.00 83.06 84 ASP A CA 1
ATOM 672 C C . ASP A 1 84 ? -23.368 6.451 2.039 1.00 83.06 84 ASP A C 1
ATOM 674 O O . ASP A 1 84 ? -22.299 6.454 1.431 1.00 83.06 84 ASP A O 1
ATOM 678 N N . THR A 1 85 ? -24.396 5.695 1.673 1.00 77.56 85 THR A N 1
ATOM 679 C CA . THR A 1 85 ? -24.410 4.830 0.481 1.00 77.56 85 THR A CA 1
ATOM 680 C C . THR A 1 85 ? -25.434 5.320 -0.541 1.00 77.56 85 THR A C 1
ATOM 682 O O . THR A 1 85 ? -25.815 4.556 -1.429 1.00 77.56 85 THR A O 1
ATOM 685 N N . SER A 1 86 ? -25.902 6.567 -0.387 1.00 66.44 86 SER A N 1
ATOM 686 C CA . SER A 1 86 ? -26.858 7.210 -1.291 1.00 66.44 86 SER A CA 1
ATOM 687 C C . SER A 1 86 ? -26.222 7.832 -2.531 1.00 66.44 86 SER A C 1
ATOM 689 O O . SER A 1 86 ? -25.084 8.344 -2.451 1.00 66.44 86 SER A O 1
#

Foldseek 3Di:
DDDDDDDPDPVVVVVVVVVVVLVVQVVVLVVVLVVVVVCCVVVVPDDPQFDPFDDPSGHTFHTDHPPDDTDDDDDPVCPPPDDDPD

Organism: Laodelphax striatellus (NCBI:txid195883)

Solvent-accessible surface area (backbone atoms only — not comparable to full-atom values): 5729 Å² total; per-residue (Å²): 141,82,83,81,85,73,87,90,74,63,71,68,62,52,55,54,55,51,55,49,51,54,56,47,52,53,51,55,39,52,50,50,48,49,52,53,54,51,46,38,62,77,66,71,47,79,78,79,87,45,48,68,57,44,74,76,91,82,54,67,44,67,68,34,51,80,96,54,83,83,86,77,86,78,60,77,90,56,66,86,67,78,75,88,85,125

InterPro domains:
  IPR001879 GPCR, family 2, extracellular hormone receptor domain [PF02793] (49-84)
  IPR001879 GPCR, family 2, extracellular hormone receptor domain [PS50227] (28-86)
  IPR017983 GPCR, family 2, secretin-like, conserved site [PS00649] (51-75)
  IPR036445 GPCR family 2, extracellular hormone receptor domain superfamily [G3DSA:4.10.1240.10] (3-86)
  IPR036445 GPCR family 2, extracellular hormone receptor domain superfamily [SSF111418] (21-85)

Nearest PDB structures (foldseek):
  8d51-assembly1_A  TM=6.435E-01  e=5.709E-02  Homo sapiens
  6fj3-assembly1_A  TM=6.677E-01  e=1.469E-01  Homo sapiens
  3h3g-assembly1_A  TM=6.052E-01  e=9.495E-02  Escherichia coli
  3n7r-assembly1_A  TM=8.107E-01  e=7.814E-01  Homo sapiens
  6o9h-assembly2_C  TM=6.725E-01  e=1.124E+00  Mus musculus

pLDDT: mean 81.14, std 18.2, range [38.09, 97.56]

Mean predicted aligned error: 11.44 Å

Secondary structure (DSSP, 8-state):
---------SHHHHHHHHHHHHHHHHHHHHHHHHHHHHHHHHTTPPPPSSB--EE-SS-EEPPB-TTPPP--PPPGGGTTPPPP--

Sequence (86 aa):
NDFKEYPITNMATETSNETEHFMNAELECLLQIHQEREMEIILDSPPFEGCSRVWDSLLCWPPTLPGIAAIMPCFPELNGIRYDTS